Protein AF-A0A7R9HF66-F1 (afdb_monomer)

Mean predicted aligned error: 5.1 Å

Foldseek 3Di:
DDDDPDPDLADDPDDDPQFDDWDFFDPPVTFIWTAGQFWIWTDHRPDIDIDGDPVSNVFPFDDKDQPDPRRQWMWTATPVGDIDIDGDDD

Nearest PDB structures (foldseek):
  8ojh-assembly1_A  TM=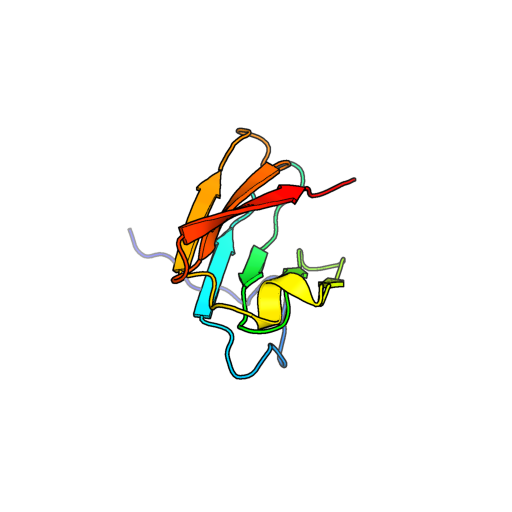9.882E-01  e=1.021E-09  Homo sapiens
  3ei2-assembly1_A  TM=9.831E-01  e=1.594E-09  Homo sapiens
  8qh5-assembly1_B  TM=9.821E-01  e=2.352E-09  Homo sapiens
  4a09-assembly1_A  TM=9.840E-01  e=2.487E-09  Homo sapiens
  3ei1-assembly1_A  TM=9.788E-01  e=2.487E-09  Homo sapiens

pLDDT: mean 90.35, std 9.43, range [50.88, 97.94]

Structure (mmCIF, N/CA/C/O backbone):
data_AF-A0A7R9HF66-F1
#
_entry.id   AF-A0A7R9HF66-F1
#
loop_
_atom_site.group_PDB
_atom_site.id
_atom_site.type_symbol
_atom_site.label_atom_id
_atom_site.label_alt_id
_atom_site.label_comp_id
_atom_site.label_asym_id
_atom_site.label_entity_id
_atom_site.label_seq_id
_atom_site.pdbx_PDB_ins_code
_atom_site.Cartn_x
_atom_site.Cartn_y
_atom_site.Cartn_z
_atom_site.occupancy
_atom_site.B_iso_or_equiv
_atom_site.auth_seq_id
_atom_site.auth_comp_id
_atom_site.auth_asym_id
_atom_site.auth_atom_id
_atom_site.pdbx_PDB_model_num
ATOM 1 N N . MET A 1 1 ? 10.996 10.092 -26.764 1.00 50.88 1 MET A N 1
ATOM 2 C CA . MET A 1 1 ? 10.206 10.963 -25.868 1.00 50.88 1 MET A CA 1
ATOM 3 C C . MET A 1 1 ? 11.055 11.261 -24.636 1.00 50.88 1 MET A C 1
ATOM 5 O O . MET A 1 1 ? 11.256 10.365 -23.831 1.00 50.88 1 MET A O 1
ATOM 9 N N . ARG A 1 2 ? 11.670 12.448 -24.535 1.00 52.62 2 ARG A N 1
ATOM 10 C CA . ARG A 1 2 ? 12.432 12.836 -23.334 1.00 52.62 2 ARG A CA 1
ATOM 11 C C . ARG A 1 2 ? 11.436 13.428 -22.339 1.00 52.62 2 ARG A C 1
ATOM 13 O O . ARG A 1 2 ? 10.924 14.511 -22.594 1.00 52.62 2 ARG A O 1
ATOM 20 N N . ARG A 1 3 ? 11.111 12.713 -21.257 1.00 59.94 3 ARG A N 1
ATOM 21 C CA . ARG A 1 3 ? 10.407 13.334 -20.128 1.00 59.94 3 ARG A CA 1
ATOM 22 C C . ARG A 1 3 ? 11.417 14.239 -19.429 1.00 59.94 3 ARG A C 1
ATOM 24 O O . ARG A 1 3 ? 12.457 13.763 -18.986 1.00 59.94 3 ARG A O 1
ATOM 31 N N . VAL A 1 4 ? 11.151 15.540 -19.419 1.00 70.12 4 VAL A N 1
ATOM 32 C CA . VAL A 1 4 ? 11.917 16.493 -18.615 1.00 70.12 4 VAL A CA 1
ATOM 33 C C . VAL A 1 4 ? 11.412 16.341 -17.185 1.00 70.12 4 VAL A C 1
ATOM 35 O O . VAL A 1 4 ? 10.233 16.568 -16.932 1.00 70.12 4 VAL A O 1
ATOM 38 N N . CYS A 1 5 ? 12.273 15.910 -16.266 1.00 67.62 5 CYS A N 1
ATOM 39 C CA . CYS A 1 5 ? 11.951 15.915 -14.843 1.00 67.62 5 CYS A CA 1
ATOM 40 C C . CYS A 1 5 ? 12.017 17.371 -14.359 1.00 67.62 5 CYS A C 1
ATOM 42 O O . CYS A 1 5 ? 13.102 17.903 -14.134 1.00 67.62 5 CYS A O 1
ATOM 44 N N . THR A 1 6 ? 10.867 18.042 -14.295 1.00 77.25 6 THR A N 1
ATOM 45 C CA . THR A 1 6 ? 10.725 19.373 -13.689 1.00 77.25 6 THR A CA 1
ATOM 46 C C . THR A 1 6 ? 10.734 19.267 -12.163 1.00 77.25 6 THR A C 1
ATOM 48 O O . THR A 1 6 ? 10.737 18.164 -11.615 1.00 77.25 6 THR A O 1
ATOM 51 N N . GLN A 1 7 ? 10.742 20.404 -11.459 1.00 77.38 7 GLN A N 1
ATOM 52 C CA . GLN A 1 7 ? 10.599 20.395 -10.001 1.00 77.38 7 GLN A CA 1
ATOM 53 C C . GLN A 1 7 ? 9.320 19.636 -9.585 1.00 77.38 7 GLN A C 1
ATOM 55 O O . GLN A 1 7 ? 8.301 19.757 -10.275 1.00 77.38 7 GLN A O 1
ATOM 60 N N . PRO A 1 8 ? 9.377 18.827 -8.510 1.00 75.44 8 PRO A N 1
ATOM 61 C CA . PRO A 1 8 ? 8.256 18.002 -8.081 1.00 75.44 8 PRO A CA 1
ATOM 62 C C . PRO A 1 8 ? 7.123 18.868 -7.518 1.00 75.44 8 PRO A C 1
ATOM 64 O O . PRO A 1 8 ? 7.368 19.884 -6.872 1.00 75.44 8 PRO A O 1
ATOM 67 N N . SER A 1 9 ? 5.879 18.452 -7.758 1.00 79.38 9 SER A N 1
ATOM 68 C CA . SER A 1 9 ? 4.666 19.152 -7.305 1.00 79.38 9 SER A CA 1
ATOM 69 C C . SER A 1 9 ? 4.481 19.139 -5.786 1.00 79.38 9 SER A C 1
ATOM 71 O O . SER A 1 9 ? 3.778 19.988 -5.252 1.00 79.38 9 SER A O 1
ATOM 73 N N . TRP A 1 10 ? 5.104 18.186 -5.095 1.00 85.38 10 TRP A N 1
ATOM 74 C CA . TRP A 1 10 ? 5.125 18.071 -3.640 1.00 85.38 10 TRP A CA 1
ATOM 75 C C . TRP A 1 10 ? 6.304 17.198 -3.203 1.00 85.38 10 TRP A C 1
ATOM 77 O O . TRP A 1 10 ? 6.954 16.549 -4.028 1.00 85.38 10 TRP A O 1
ATOM 87 N N . LYS A 1 11 ? 6.599 17.200 -1.902 1.00 84.81 11 LYS A N 1
ATOM 88 C CA . LYS A 1 11 ? 7.717 16.462 -1.313 1.00 84.81 11 LYS A CA 1
ATOM 89 C C . LYS A 1 11 ? 7.271 15.809 -0.010 1.00 84.81 11 LYS A C 1
ATOM 91 O O . LYS A 1 11 ? 6.807 16.509 0.880 1.00 84.81 11 LYS A O 1
ATOM 96 N N . GLN A 1 12 ? 7.488 14.501 0.102 1.00 83.50 12 GLN A N 1
ATOM 97 C CA . GLN A 1 12 ? 7.371 13.763 1.356 1.00 83.50 12 GLN A CA 1
ATOM 98 C C . GLN A 1 12 ? 8.751 13.222 1.725 1.00 83.50 12 GLN A C 1
ATOM 100 O O 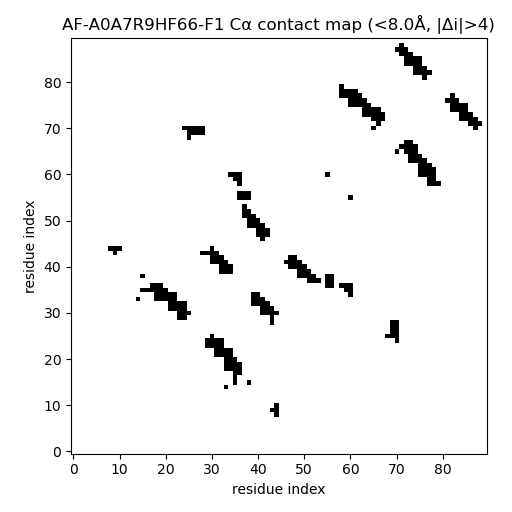. GLN A 1 12 ? 9.260 12.319 1.068 1.00 83.50 12 GLN A O 1
ATOM 105 N N . ASP A 1 13 ? 9.371 13.811 2.748 1.00 80.06 13 ASP A N 1
ATOM 106 C CA . ASP A 1 13 ? 10.725 13.441 3.182 1.00 80.06 13 ASP A CA 1
ATOM 107 C C . ASP A 1 13 ? 10.758 12.133 3.973 1.00 80.06 13 ASP A C 1
ATOM 109 O O . ASP A 1 13 ? 11.677 11.3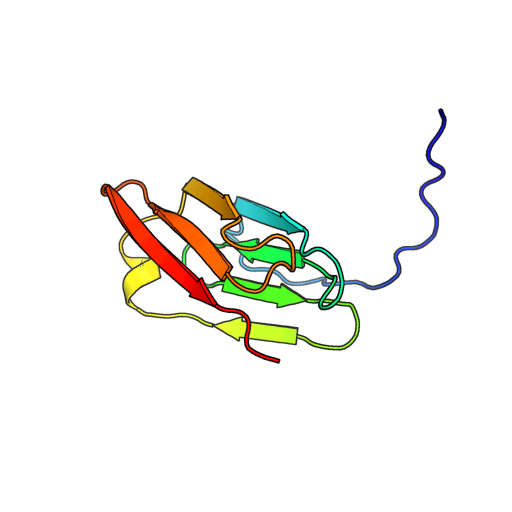33 3.818 1.00 80.06 13 ASP A O 1
ATOM 113 N N . ASN A 1 14 ? 9.748 11.916 4.815 1.00 84.00 14 ASN A N 1
ATOM 114 C CA . ASN A 1 14 ? 9.709 10.787 5.733 1.00 84.00 14 ASN A CA 1
ATOM 115 C C . ASN A 1 14 ? 8.560 9.861 5.353 1.00 84.00 14 ASN A C 1
ATOM 117 O O . ASN A 1 14 ? 7.389 10.206 5.511 1.00 84.00 14 ASN A O 1
ATOM 121 N N . VAL A 1 15 ? 8.908 8.682 4.862 1.00 89.00 15 VAL A N 1
ATOM 122 C CA . VAL A 1 15 ? 8.000 7.542 4.722 1.00 89.00 15 VAL A CA 1
ATOM 123 C C . VAL A 1 15 ? 8.441 6.450 5.690 1.00 89.00 15 VAL A C 1
ATOM 125 O O . VAL A 1 15 ? 9.525 6.532 6.271 1.00 89.00 15 VAL A O 1
ATOM 128 N N . GLU A 1 16 ? 7.594 5.446 5.894 1.00 88.69 16 GLU A N 1
ATOM 129 C CA . GLU A 1 16 ? 7.959 4.274 6.690 1.00 88.69 16 GLU A CA 1
ATOM 130 C C . GLU A 1 16 ? 9.267 3.650 6.172 1.00 88.69 16 GLU A C 1
ATOM 132 O O . GLU A 1 16 ? 9.485 3.567 4.963 1.00 88.69 16 GLU A O 1
ATOM 137 N N . THR A 1 17 ? 10.140 3.204 7.080 1.00 89.81 17 THR A N 1
ATOM 138 C CA . THR A 1 17 ? 11.433 2.593 6.724 1.00 89.81 17 THR A CA 1
ATOM 139 C C . THR A 1 17 ? 11.268 1.348 5.852 1.00 89.81 17 THR A C 1
ATOM 141 O O . THR A 1 17 ? 12.057 1.139 4.936 1.00 89.81 17 THR A O 1
ATOM 144 N N . GLU A 1 18 ? 10.205 0.578 6.087 1.00 91.25 18 GLU A N 1
ATOM 145 C CA . GLU A 1 18 ? 9.874 -0.653 5.361 1.00 91.25 18 GLU A CA 1
ATOM 146 C C . GLU A 1 18 ? 8.855 -0.410 4.227 1.00 91.25 18 GLU A C 1
ATOM 148 O O . GLU A 1 18 ? 8.172 -1.329 3.769 1.00 91.25 18 GLU A O 1
ATOM 153 N N . ALA A 1 19 ? 8.718 0.841 3.763 1.00 93.31 19 ALA A N 1
ATOM 154 C CA . ALA A 1 19 ? 7.908 1.166 2.593 1.00 93.31 19 ALA A CA 1
ATOM 155 C C . ALA A 1 19 ? 8.415 0.401 1.360 1.00 93.31 19 ALA A C 1
ATOM 157 O O . ALA A 1 19 ? 9.564 0.552 0.943 1.00 93.31 19 ALA A O 1
ATOM 158 N N . SER A 1 20 ? 7.543 -0.406 0.753 1.00 93.56 20 SER A N 1
ATOM 159 C CA . SER A 1 20 ? 7.924 -1.342 -0.315 1.00 93.56 20 SER A CA 1
ATOM 160 C C . SER A 1 20 ? 7.214 -1.083 -1.642 1.00 93.56 20 SER A C 1
ATOM 162 O O . SER A 1 20 ? 7.696 -1.504 -2.695 1.00 93.56 20 SER A O 1
ATOM 164 N N . MET A 1 21 ? 6.084 -0.373 -1.623 1.00 95.62 21 MET A N 1
ATOM 165 C CA . MET A 1 21 ? 5.245 -0.197 -2.803 1.00 95.62 21 MET A CA 1
ATOM 166 C C . MET A 1 21 ? 4.627 1.198 -2.855 1.00 95.62 21 MET A C 1
ATOM 168 O O . MET A 1 21 ? 4.154 1.722 -1.849 1.00 95.62 21 MET A O 1
ATOM 172 N N . VAL A 1 22 ? 4.598 1.774 -4.059 1.00 96.19 22 VAL A N 1
ATOM 173 C CA . VAL A 1 22 ? 3.912 3.036 -4.359 1.00 96.19 22 VAL A CA 1
ATOM 174 C C . VAL A 1 22 ? 2.846 2.775 -5.417 1.00 96.19 22 VAL A C 1
ATOM 176 O O . VAL A 1 22 ? 3.146 2.248 -6.490 1.00 96.19 22 VAL A O 1
ATOM 179 N N . ILE A 1 23 ? 1.606 3.151 -5.119 1.00 96.62 23 ILE A N 1
ATOM 180 C CA . ILE A 1 23 ? 0.439 2.972 -5.980 1.00 96.62 23 ILE A CA 1
ATOM 181 C C . ILE A 1 23 ? -0.045 4.360 -6.419 1.00 96.62 23 ILE A C 1
ATOM 183 O O . ILE A 1 23 ? -0.476 5.143 -5.571 1.00 96.62 23 ILE A O 1
ATOM 187 N N . PRO A 1 24 ? 0.015 4.703 -7.717 1.00 95.44 24 PRO A N 1
ATOM 188 C CA . PRO A 1 24 ? -0.554 5.953 -8.202 1.00 95.44 24 PRO A CA 1
ATOM 189 C C . PRO A 1 24 ? -2.085 5.890 -8.157 1.00 95.44 24 PRO A C 1
ATOM 191 O O . PRO A 1 24 ? -2.685 4.904 -8.597 1.00 95.44 24 PRO A O 1
ATOM 194 N N . VAL A 1 25 ? -2.717 6.951 -7.661 1.00 95.69 25 VAL A N 1
ATOM 195 C CA . VAL A 1 25 ? -4.180 7.066 -7.626 1.00 95.69 25 VAL A CA 1
ATOM 196 C C . VAL A 1 25 ? -4.637 7.906 -8.824 1.00 95.69 25 VAL A C 1
ATOM 198 O O . VAL A 1 25 ? -4.085 8.986 -9.049 1.00 95.69 25 VAL A O 1
ATOM 201 N N . PRO A 1 26 ? -5.584 7.419 -9.646 1.00 94.75 26 PRO A N 1
ATOM 202 C CA . PRO A 1 26 ? -6.099 8.171 -10.785 1.00 94.75 26 PRO A CA 1
ATOM 203 C C . PRO A 1 26 ? -6.972 9.357 -10.345 1.00 94.75 26 PRO A C 1
ATOM 205 O O . PRO A 1 26 ? -7.312 9.527 -9.172 1.00 94.75 26 PRO A O 1
ATOM 208 N N . GLU A 1 27 ? -7.363 10.183 -11.314 1.00 89.69 27 GLU A N 1
ATOM 209 C CA . GLU 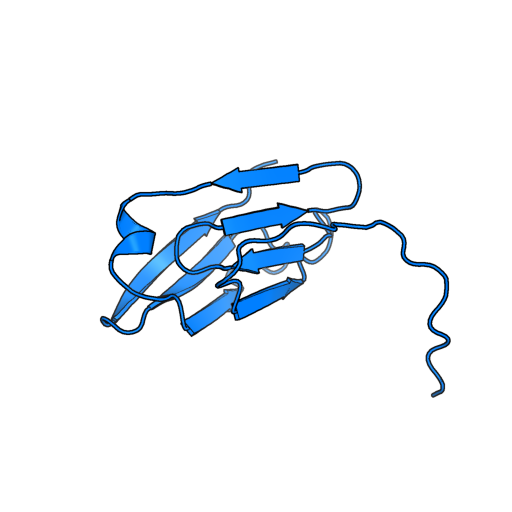A 1 27 ? -8.413 11.182 -11.109 1.00 89.69 27 GLU A CA 1
ATOM 210 C C . GLU A 1 27 ? -9.718 10.505 -10.634 1.00 89.69 27 GLU A C 1
ATOM 212 O O . GLU A 1 27 ? -10.042 9.405 -11.096 1.00 89.69 27 GLU A O 1
ATOM 217 N N . PRO A 1 28 ? -10.495 11.144 -9.737 1.00 91.50 28 PRO A N 1
ATOM 218 C CA . PRO A 1 28 ? -10.384 12.541 -9.297 1.00 91.50 28 PRO A CA 1
ATOM 219 C C . PRO A 1 28 ? -9.521 12.770 -8.044 1.00 91.50 28 PRO A C 1
ATOM 221 O O . PRO A 1 28 ? -9.248 13.922 -7.722 1.00 91.50 28 PRO A O 1
ATOM 224 N N . LEU A 1 29 ? -9.128 11.711 -7.330 1.00 90.62 29 LEU A N 1
ATOM 225 C CA . LEU A 1 29 ? -8.387 11.823 -6.065 1.00 90.62 29 LEU A CA 1
ATOM 226 C C . LEU A 1 29 ? -6.931 12.244 -6.300 1.00 90.62 29 LEU A C 1
ATOM 228 O O . LEU A 1 29 ? -6.426 13.113 -5.595 1.00 90.62 29 LEU A O 1
ATOM 232 N N . CYS A 1 30 ? -6.297 11.696 -7.346 1.00 9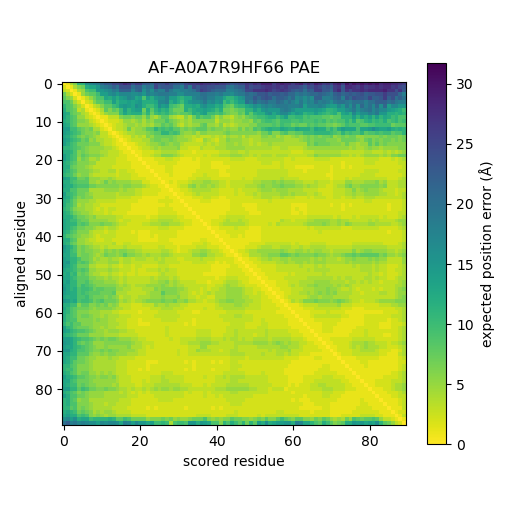2.62 30 CYS A N 1
ATOM 233 C CA . CYS A 1 30 ? -4.881 11.910 -7.652 1.00 92.62 30 CYS A CA 1
ATOM 234 C C . CYS A 1 30 ? -3.956 11.499 -6.487 1.00 92.62 30 CYS A C 1
ATOM 236 O O . CYS A 1 30 ? -4.373 10.901 -5.501 1.00 92.62 30 CYS A O 1
ATOM 238 N N . GLY A 1 31 ? -2.657 11.773 -6.615 1.00 93.50 31 GLY A N 1
ATOM 239 C CA . GLY A 1 31 ? -1.685 11.462 -5.569 1.00 93.50 31 GLY A CA 1
ATOM 240 C C . GLY A 1 31 ? -1.156 10.032 -5.615 1.00 93.50 31 GLY A C 1
ATOM 241 O O . GLY A 1 31 ? -1.145 9.370 -6.659 1.00 93.50 31 GLY A O 1
ATOM 242 N N . ALA A 1 32 ? -0.638 9.581 -4.478 1.00 95.50 32 ALA A N 1
ATOM 243 C CA . ALA A 1 32 ? -0.011 8.280 -4.339 1.00 95.50 32 ALA A CA 1
ATOM 244 C C . ALA A 1 32 ? -0.322 7.651 -2.983 1.00 95.50 32 ALA A C 1
ATOM 246 O O . ALA A 1 32 ? -0.323 8.325 -1.952 1.00 95.50 32 ALA A O 1
ATOM 247 N N . ILE A 1 33 ? -0.525 6.338 -3.000 1.00 96.31 33 ILE A N 1
ATOM 248 C CA . ILE A 1 33 ? -0.581 5.501 -1.808 1.00 96.31 33 ILE A CA 1
ATOM 249 C C . ILE A 1 33 ? 0.782 4.834 -1.646 1.00 96.31 33 ILE A C 1
ATOM 251 O O . ILE A 1 33 ? 1.338 4.299 -2.603 1.00 96.31 33 ILE A O 1
ATOM 255 N N . ILE A 1 34 ? 1.320 4.851 -0.441 1.00 96.44 34 ILE A N 1
ATOM 256 C CA . ILE A 1 34 ? 2.565 4.208 -0.053 1.00 96.44 34 ILE A CA 1
ATOM 257 C C . ILE A 1 34 ? 2.201 3.086 0.915 1.00 96.44 34 ILE A C 1
ATOM 259 O O . ILE A 1 34 ? 1.576 3.326 1.948 1.00 96.44 34 ILE A O 1
ATOM 263 N N . ILE A 1 35 ? 2.566 1.858 0.555 1.00 96.06 35 ILE A N 1
ATOM 264 C CA . ILE A 1 35 ? 2.366 0.670 1.384 1.00 96.06 35 ILE A CA 1
ATOM 265 C C . ILE A 1 35 ? 3.688 0.351 2.074 1.00 96.06 35 ILE A C 1
ATOM 267 O O . ILE A 1 35 ? 4.700 0.094 1.408 1.00 96.06 35 ILE A O 1
ATOM 271 N N . GLY A 1 36 ? 3.672 0.368 3.400 1.00 94.31 36 GLY A N 1
ATOM 272 C CA . GLY A 1 36 ? 4.734 -0.182 4.225 1.00 94.31 36 GLY A CA 1
ATOM 273 C C . GLY A 1 36 ? 4.337 -1.490 4.889 1.00 94.31 36 GLY A C 1
ATOM 274 O O . GLY A 1 36 ? 3.335 -2.118 4.537 1.00 94.31 36 GLY A O 1
ATOM 275 N N . GLN A 1 37 ? 5.171 -1.933 5.821 1.00 92.00 37 GLN A N 1
ATOM 276 C CA . GLN A 1 37 ? 4.962 -3.172 6.553 1.00 92.00 37 GLN A CA 1
ATOM 277 C C . GLN A 1 37 ? 3.908 -2.993 7.647 1.00 92.00 37 GLN A C 1
ATOM 279 O O . GLN A 1 37 ? 3.138 -3.913 7.917 1.00 92.00 37 GLN A O 1
ATOM 284 N N . GLU A 1 38 ? 3.866 -1.824 8.284 1.00 92.19 38 GLU A N 1
ATOM 285 C CA . GLU A 1 38 ? 2.917 -1.540 9.358 1.00 92.19 38 GLU A CA 1
ATOM 286 C C . GLU A 1 38 ? 1.935 -0.408 9.087 1.00 92.19 38 GLU A C 1
ATOM 288 O O . GLU A 1 38 ? 0.962 -0.266 9.837 1.00 92.19 38 GLU A O 1
ATOM 293 N N . SER A 1 39 ? 2.165 0.388 8.047 1.00 94.25 39 SER A N 1
ATOM 294 C CA . SER A 1 39 ? 1.305 1.513 7.719 1.00 94.25 39 SER A CA 1
ATOM 295 C C . SER A 1 39 ? 0.979 1.600 6.232 1.00 94.25 39 SER A C 1
ATOM 297 O O . SER A 1 39 ? 1.710 1.137 5.357 1.00 94.25 39 SER A O 1
ATOM 299 N N . ILE A 1 40 ? -0.169 2.207 5.955 1.00 95.62 40 ILE A N 1
ATOM 300 C CA . ILE A 1 40 ? -0.595 2.610 4.621 1.00 95.62 40 ILE A CA 1
ATOM 301 C C . ILE A 1 40 ? -0.767 4.120 4.658 1.00 95.62 40 ILE A C 1
ATOM 303 O O . ILE A 1 40 ? -1.422 4.659 5.552 1.00 95.62 40 ILE A O 1
ATOM 307 N N . LEU A 1 41 ? -0.179 4.799 3.685 1.00 95.44 41 LEU A N 1
ATOM 308 C CA . LEU A 1 41 ? -0.113 6.249 3.635 1.00 95.44 41 LEU A CA 1
ATOM 309 C C . LEU A 1 41 ? -0.635 6.748 2.298 1.00 95.44 41 LEU A C 1
ATOM 311 O O . LEU A 1 41 ? -0.309 6.183 1.269 1.00 95.44 41 LEU A O 1
ATOM 315 N N . TYR A 1 42 ? -1.421 7.814 2.300 1.00 95.31 42 TYR A N 1
ATOM 316 C CA . TYR A 1 42 ? -1.887 8.513 1.111 1.00 95.31 42 TYR A CA 1
ATOM 317 C C . TYR A 1 42 ? -1.385 9.957 1.136 1.00 95.31 42 TYR A C 1
ATOM 319 O O . TYR A 1 42 ? -1.461 10.624 2.173 1.00 95.31 42 TYR A O 1
ATOM 327 N N . HIS A 1 43 ? -0.878 10.430 -0.003 1.00 93.69 43 HIS A N 1
ATOM 328 C CA . HIS A 1 43 ? -0.414 11.802 -0.183 1.00 93.69 43 HIS A CA 1
ATOM 329 C C . HIS A 1 43 ? -0.723 12.309 -1.600 1.00 93.69 43 HIS A C 1
ATOM 331 O O . HIS A 1 43 ? -0.278 11.712 -2.583 1.00 93.69 43 HIS A O 1
ATOM 337 N N . ASP A 1 44 ? -1.411 13.448 -1.724 1.00 91.31 44 ASP A N 1
ATOM 338 C CA . ASP A 1 44 ? -1.729 14.077 -3.025 1.00 91.31 44 ASP A CA 1
ATOM 339 C C . ASP A 1 44 ? -1.012 15.406 -3.301 1.00 91.31 44 ASP A C 1
ATOM 341 O O . ASP A 1 44 ? -0.996 15.892 -4.431 1.00 91.31 44 ASP A O 1
ATOM 345 N N . GLY A 1 45 ? -0.359 15.966 -2.286 1.00 89.75 45 GLY A N 1
ATOM 346 C CA . GLY A 1 45 ? 0.301 17.268 -2.345 1.00 89.75 45 GLY A CA 1
ATOM 347 C C . GLY A 1 45 ? -0.191 18.215 -1.260 1.00 89.75 45 GLY A C 1
ATOM 348 O O . GLY A 1 45 ? 0.600 18.992 -0.735 1.00 89.75 45 GLY A O 1
ATOM 349 N N . ASN A 1 46 ? -1.467 18.094 -0.897 1.00 88.69 46 ASN A N 1
ATOM 350 C CA . ASN A 1 46 ? -2.135 18.911 0.112 1.00 88.69 46 ASN A CA 1
ATOM 351 C C . ASN A 1 46 ? -2.622 18.068 1.293 1.00 88.69 46 ASN A C 1
ATOM 353 O O . ASN A 1 46 ? -2.521 18.492 2.443 1.00 88.69 46 ASN A O 1
ATOM 357 N N . VAL A 1 47 ? -3.164 16.887 1.003 1.00 89.69 47 VAL A N 1
ATOM 358 C CA . VAL A 1 47 ? -3.714 15.952 1.977 1.00 89.69 47 VAL A CA 1
ATOM 359 C C . VAL A 1 47 ? -2.687 14.870 2.274 1.00 89.69 47 VAL A C 1
ATOM 361 O O . VAL A 1 47 ? -2.062 14.312 1.372 1.00 89.69 47 VAL A O 1
ATOM 364 N N . TYR A 1 48 ? -2.551 14.573 3.564 1.00 91.62 48 TYR A N 1
ATOM 365 C CA . TYR A 1 48 ? -1.716 13.509 4.097 1.00 91.62 48 TYR A CA 1
ATOM 366 C C . TYR A 1 48 ? -2.534 12.674 5.077 1.00 91.62 48 TYR A C 1
ATOM 368 O O . TYR A 1 48 ? -3.022 13.196 6.083 1.00 91.62 48 TYR A O 1
ATOM 376 N N . VAL A 1 49 ? -2.668 11.378 4.803 1.00 93.50 49 VAL A N 1
ATOM 377 C CA . VAL A 1 49 ? -3.378 10.435 5.675 1.00 93.50 49 VAL A CA 1
ATOM 378 C C . VAL A 1 49 ? -2.517 9.197 5.859 1.00 93.50 49 VAL A C 1
ATOM 380 O O . VAL A 1 49 ? -2.070 8.610 4.882 1.00 93.50 49 VAL A O 1
ATOM 383 N N . ALA A 1 50 ? -2.305 8.779 7.103 1.00 93.25 50 ALA A N 1
ATOM 384 C CA . ALA A 1 50 ? -1.604 7.543 7.426 1.00 93.25 50 ALA A CA 1
ATOM 385 C C . ALA A 1 50 ? -2.459 6.698 8.368 1.00 93.25 50 ALA A C 1
ATOM 387 O O . ALA A 1 50 ? -2.986 7.200 9.363 1.00 93.25 50 ALA A O 1
ATOM 388 N N . VAL A 1 51 ? -2.586 5.411 8.059 1.00 94.12 51 VAL A N 1
ATOM 389 C CA . VAL A 1 51 ? -3.321 4.437 8.867 1.00 94.12 51 VAL A CA 1
ATOM 390 C C . VAL A 1 51 ? -2.417 3.255 9.196 1.00 94.12 51 VAL A C 1
ATOM 392 O O . VAL A 1 51 ? -1.651 2.802 8.352 1.00 94.12 51 VAL A O 1
ATOM 395 N N . ALA A 1 52 ? -2.526 2.733 10.419 1.00 93.88 52 ALA A N 1
ATOM 396 C CA . ALA A 1 52 ? -1.766 1.564 10.871 1.00 93.88 52 ALA A CA 1
ATOM 397 C C . ALA A 1 52 ? -2.675 0.506 11.533 1.00 93.88 52 ALA A C 1
ATOM 399 O O . ALA A 1 52 ? -2.618 0.310 12.752 1.00 93.88 52 ALA A O 1
ATOM 400 N N . PRO A 1 53 ? -3.566 -0.162 10.771 1.00 90.94 53 PRO A N 1
ATOM 401 C CA . PRO A 1 53 ? -4.381 -1.248 11.304 1.00 90.94 53 PRO A CA 1
ATOM 402 C C . PRO A 1 53 ? -3.514 -2.385 11.881 1.00 90.94 53 PRO A C 1
ATOM 404 O O . PRO A 1 53 ? -2.556 -2.809 11.241 1.00 90.94 53 PRO A O 1
ATOM 407 N N . PRO A 1 54 ? -3.854 -2.980 13.038 1.00 90.31 54 PRO A N 1
ATOM 408 C CA . PRO A 1 54 ? -3.070 -4.086 13.597 1.00 90.31 54 PRO A CA 1
ATOM 409 C C . PRO A 1 54 ? -2.965 -5.307 12.673 1.00 90.31 54 PRO A C 1
ATOM 411 O O . PRO A 1 54 ? -2.001 -6.061 12.762 1.00 90.31 54 PRO A O 1
ATOM 414 N N . VAL A 1 55 ? -3.947 -5.503 11.785 1.00 90.00 55 VAL A N 1
ATOM 415 C CA . VAL A 1 55 ? -4.004 -6.656 10.877 1.00 90.00 55 VAL A CA 1
ATOM 416 C C . VAL A 1 55 ? -2.908 -6.626 9.809 1.00 90.00 55 VAL A C 1
ATOM 418 O O . VAL A 1 55 ? -2.355 -7.672 9.490 1.00 90.00 55 VAL A O 1
ATOM 421 N N . ILE A 1 56 ? -2.517 -5.443 9.319 1.00 89.69 56 ILE A N 1
ATOM 422 C CA . ILE A 1 56 ? -1.479 -5.341 8.280 1.00 89.69 56 ILE A CA 1
ATOM 423 C C . ILE A 1 56 ? -0.076 -5.618 8.834 1.00 89.69 56 ILE A C 1
ATOM 425 O O . ILE A 1 56 ? 0.798 -6.048 8.098 1.00 89.69 56 ILE A O 1
ATOM 429 N N . LYS A 1 57 ? 0.120 -5.494 10.156 1.00 90.38 57 LYS A N 1
ATOM 430 C CA . LYS A 1 57 ? 1.389 -5.831 10.824 1.00 90.38 57 LYS A CA 1
ATOM 431 C C . LYS A 1 57 ? 1.706 -7.327 10.817 1.00 90.38 57 LYS A C 1
ATOM 433 O O . LYS A 1 57 ? 2.838 -7.710 11.099 1.00 90.38 57 LYS A O 1
ATOM 438 N N . GLN A 1 58 ? 0.708 -8.179 10.585 1.00 90.81 58 GLN A N 1
ATOM 439 C CA . GLN A 1 58 ? 0.849 -9.630 10.726 1.00 90.81 58 GLN A CA 1
ATOM 440 C C . GLN A 1 58 ? 1.564 -10.275 9.535 1.00 90.81 58 GLN A C 1
ATOM 442 O O . GLN A 1 58 ? 2.195 -11.317 9.700 1.00 90.81 58 GLN A O 1
ATOM 447 N N . SER A 1 59 ? 1.461 -9.677 8.347 1.00 93.44 59 SER A N 1
ATOM 448 C CA . SER A 1 59 ? 2.065 -10.186 7.119 1.00 93.44 59 SER A CA 1
ATOM 449 C C . SER A 1 59 ? 2.230 -9.059 6.104 1.00 93.44 59 SER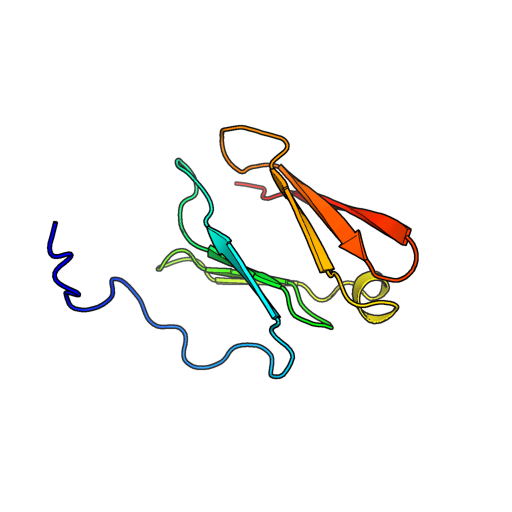 A C 1
ATOM 451 O O . SER A 1 59 ? 1.364 -8.199 5.966 1.00 93.44 59 SER A O 1
ATOM 453 N N . THR A 1 60 ? 3.347 -9.068 5.382 1.00 94.25 60 THR A N 1
ATOM 454 C CA . THR A 1 60 ? 3.682 -8.026 4.410 1.00 94.25 60 THR A CA 1
ATOM 455 C C . THR A 1 60 ? 2.756 -8.086 3.198 1.00 94.25 60 THR A C 1
ATOM 457 O O . THR A 1 60 ? 2.629 -9.135 2.560 1.00 94.25 60 THR A O 1
ATOM 460 N N . ILE A 1 61 ? 2.161 -6.945 2.843 1.00 96.44 61 ILE A N 1
ATOM 461 C CA . ILE A 1 61 ? 1.417 -6.766 1.591 1.00 96.44 61 ILE A CA 1
ATOM 462 C C . ILE A 1 61 ? 2.407 -6.785 0.423 1.00 96.44 61 ILE A C 1
ATOM 464 O O . ILE A 1 61 ? 3.376 -6.031 0.411 1.00 96.44 61 ILE A O 1
ATOM 468 N N . VAL A 1 62 ? 2.156 -7.634 -0.571 1.00 96.75 62 VAL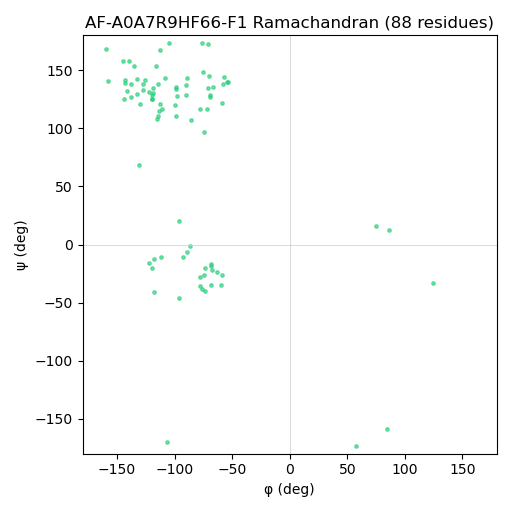 A N 1
ATOM 469 C CA . VAL A 1 62 ? 3.078 -7.861 -1.701 1.00 96.75 62 VAL A CA 1
ATOM 470 C C . VAL A 1 62 ? 2.462 -7.593 -3.062 1.00 96.75 62 VAL A C 1
ATOM 472 O O . VAL A 1 62 ? 3.185 -7.444 -4.046 1.00 96.75 62 VAL A O 1
ATOM 475 N N . CYS A 1 63 ? 1.138 -7.505 -3.149 1.00 96.50 63 CYS A N 1
ATOM 476 C CA . CYS A 1 63 ? 0.457 -7.210 -4.400 1.00 96.50 63 CYS A CA 1
ATOM 477 C C . CYS A 1 63 ? -0.784 -6.347 -4.182 1.00 96.50 63 CYS A C 1
ATOM 479 O O . CYS A 1 63 ? -1.367 -6.311 -3.096 1.00 96.50 63 CYS A O 1
ATOM 481 N N . TYR A 1 64 ? -1.187 -5.659 -5.248 1.00 97.75 64 TYR A N 1
ATOM 482 C CA . TYR A 1 64 ? -2.411 -4.877 -5.282 1.00 97.75 64 TYR A CA 1
ATOM 483 C C . TYR A 1 64 ? -3.124 -5.028 -6.623 1.00 97.75 64 TYR A C 1
ATOM 485 O O . TYR A 1 64 ? -2.504 -5.348 -7.640 1.00 97.75 64 TYR A O 1
ATOM 493 N N . ALA A 1 65 ? -4.423 -4.748 -6.624 1.00 97.38 65 ALA A N 1
ATOM 494 C CA . ALA A 1 65 ? -5.206 -4.591 -7.839 1.00 97.38 65 ALA A CA 1
ATOM 495 C C . ALA A 1 65 ? -6.221 -3.447 -7.675 1.00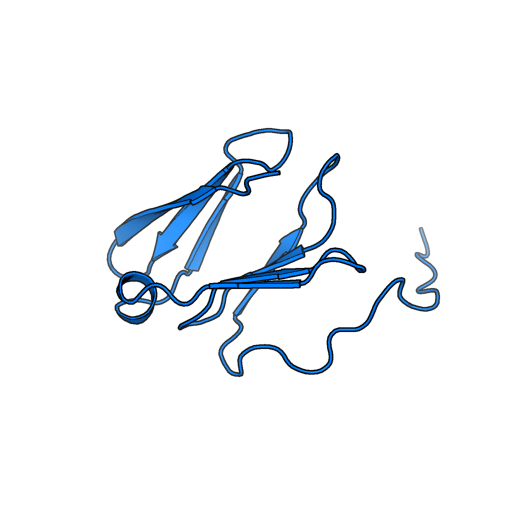 97.38 65 ALA A C 1
ATOM 497 O O . ALA A 1 65 ? -6.924 -3.406 -6.662 1.00 97.38 65 ALA A O 1
ATOM 498 N N . PRO A 1 66 ? -6.330 -2.519 -8.644 1.00 96.44 66 PRO A N 1
ATOM 499 C CA . PRO A 1 66 ? -7.412 -1.541 -8.652 1.00 96.44 66 PRO A CA 1
ATOM 500 C C . PRO A 1 66 ? -8.753 -2.247 -8.887 1.00 96.44 66 PRO A C 1
ATOM 502 O O . PRO A 1 66 ? -8.857 -3.115 -9.754 1.00 96.44 66 PRO A O 1
ATOM 505 N N . VAL A 1 67 ? -9.774 -1.872 -8.115 1.00 96.94 67 VAL A N 1
ATOM 506 C CA . VAL A 1 67 ? -11.145 -2.389 -8.272 1.00 96.94 67 VAL A CA 1
ATOM 507 C C . VAL A 1 67 ? -11.982 -1.427 -9.105 1.00 96.94 67 VAL A C 1
ATOM 509 O O . VAL A 1 67 ? -12.658 -1.849 -10.040 1.00 96.94 67 VAL A O 1
ATOM 512 N N . ASP A 1 68 ? -11.902 -0.133 -8.791 1.00 95.38 68 ASP A N 1
ATOM 513 C CA . ASP A 1 68 ? -12.629 0.912 -9.5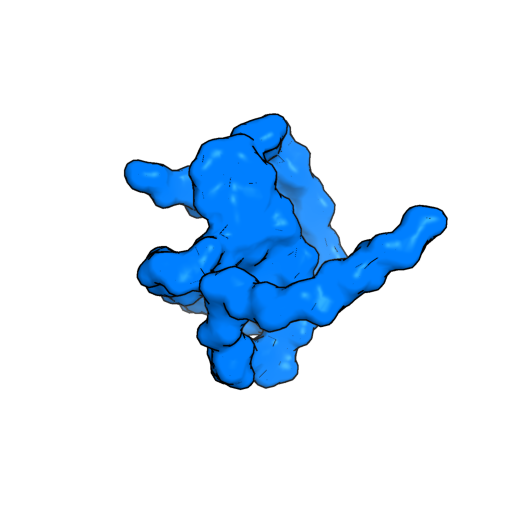05 1.00 95.38 68 ASP A CA 1
ATOM 514 C C . ASP A 1 68 ? -11.698 1.761 -10.365 1.00 95.38 68 ASP A C 1
ATOM 516 O O . ASP A 1 68 ? -10.590 2.114 -9.961 1.00 95.38 68 ASP A O 1
ATOM 520 N N . ALA A 1 69 ? -12.193 2.171 -11.534 1.00 92.12 69 ALA A N 1
ATOM 521 C CA . ALA A 1 69 ? -11.456 3.034 -12.455 1.00 92.12 69 ALA A CA 1
ATOM 522 C C . ALA A 1 69 ? -11.144 4.428 -11.874 1.00 92.12 69 ALA A C 1
ATOM 524 O O . ALA A 1 69 ? -10.198 5.071 -12.319 1.00 92.12 69 ALA A O 1
ATOM 525 N N . ASN A 1 70 ? -11.922 4.882 -10.887 1.00 92.19 70 ASN A N 1
ATOM 526 C CA . ASN A 1 70 ? -11.748 6.173 -10.215 1.00 92.19 70 ASN A CA 1
ATOM 527 C C . ASN A 1 70 ? -10.756 6.124 -9.035 1.00 92.19 70 ASN A C 1
ATOM 529 O O . ASN A 1 70 ? -10.549 7.139 -8.379 1.00 92.19 70 ASN A O 1
ATOM 533 N N . GLY A 1 71 ? -10.183 4.953 -8.726 1.00 93.62 71 GLY A N 1
ATOM 534 C CA . GLY A 1 71 ? -9.234 4.806 -7.624 1.00 93.62 71 GLY A CA 1
ATOM 535 C C . GLY A 1 71 ? -9.850 4.822 -6.224 1.00 93.62 71 GLY A C 1
ATOM 536 O O . GLY A 1 71 ? -9.118 4.993 -5.261 1.00 93.62 71 GLY A O 1
ATOM 537 N N . SER A 1 72 ? -11.165 4.639 -6.064 1.00 94.31 72 SER A N 1
ATOM 538 C CA . SER A 1 72 ? -11.783 4.612 -4.727 1.00 94.31 72 SER A CA 1
ATOM 539 C C . SER A 1 72 ? -11.518 3.318 -3.956 1.00 94.31 72 SER A C 1
ATOM 541 O O . SER A 1 72 ? -11.556 3.322 -2.727 1.00 94.31 72 SER A O 1
ATOM 543 N N . ARG A 1 73 ? -11.280 2.193 -4.645 1.00 96.69 73 ARG A N 1
ATOM 544 C CA . ARG A 1 73 ? -11.096 0.880 -4.010 1.00 96.69 73 ARG A CA 1
ATOM 545 C C . ARG A 1 73 ? -9.953 0.087 -4.630 1.00 96.69 73 ARG A C 1
ATOM 547 O O . ARG A 1 73 ? -9.837 -0.007 -5.855 1.00 96.69 73 ARG A O 1
ATOM 554 N N . TYR A 1 74 ? -9.177 -0.560 -3.767 1.00 97.69 74 TYR A N 1
ATOM 555 C CA . TYR A 1 74 ? -8.071 -1.444 -4.129 1.00 97.69 74 TYR A CA 1
ATOM 556 C C . TYR A 1 74 ? -8.147 -2.749 -3.342 1.00 97.69 74 TYR A C 1
ATOM 558 O O . TYR A 1 74 ? -8.480 -2.755 -2.158 1.00 97.69 74 TYR A O 1
ATOM 566 N N . LEU A 1 75 ? -7.803 -3.856 -3.990 1.00 97.94 75 LEU A N 1
ATOM 567 C CA . LEU A 1 75 ? -7.517 -5.116 -3.315 1.00 97.94 75 LEU A CA 1
ATOM 568 C C . LEU A 1 75 ? -6.033 -5.179 -2.980 1.00 97.94 75 LEU A C 1
ATOM 570 O O . LEU A 1 75 ? -5.211 -4.840 -3.828 1.00 97.94 75 LEU A O 1
ATOM 574 N N . LEU A 1 76 ? -5.707 -5.640 -1.777 1.00 97.25 76 LEU A N 1
ATOM 575 C CA . LEU A 1 76 ? -4.339 -5.853 -1.308 1.00 97.25 76 LEU A CA 1
ATOM 576 C C . LEU A 1 76 ? -4.176 -7.313 -0.891 1.00 97.25 76 LEU A C 1
ATOM 578 O O . LEU A 1 76 ? -5.009 -7.832 -0.150 1.00 97.25 76 LEU A O 1
ATOM 582 N N . GLY A 1 77 ? -3.115 -7.959 -1.365 1.00 96.88 77 GLY A N 1
ATOM 583 C CA . GLY A 1 77 ? -2.765 -9.330 -0.995 1.00 96.88 77 GLY A CA 1
ATOM 584 C C . GLY A 1 77 ? -1.457 -9.377 -0.216 1.00 96.88 77 GLY A C 1
ATOM 585 O O . GLY A 1 77 ? -0.498 -8.687 -0.574 1.00 96.88 77 GLY A O 1
ATOM 586 N N . ASP A 1 78 ? -1.416 -10.190 0.837 1.00 96.06 78 ASP A N 1
ATOM 587 C CA . ASP A 1 78 ? -0.220 -10.404 1.656 1.00 96.06 78 ASP A CA 1
ATOM 588 C C . ASP A 1 78 ? 0.459 -11.764 1.397 1.00 96.06 78 ASP A C 1
ATOM 590 O O . ASP A 1 78 ? -0.049 -12.620 0.669 1.00 96.06 78 ASP A O 1
ATOM 594 N N . MET A 1 79 ? 1.628 -11.974 2.010 1.00 94.81 79 MET A N 1
ATOM 595 C CA . MET A 1 79 ? 2.383 -13.236 1.920 1.00 94.81 79 MET A CA 1
ATOM 596 C C . MET A 1 79 ? 1.719 -14.427 2.625 1.00 94.81 79 MET A C 1
ATOM 598 O O . MET A 1 79 ? 2.105 -15.569 2.380 1.00 94.81 79 MET A O 1
ATOM 602 N N . ALA A 1 80 ? 0.749 -14.182 3.508 1.00 95.88 80 ALA A N 1
ATOM 603 C CA . ALA A 1 80 ? 0.016 -15.226 4.220 1.00 95.88 80 ALA A CA 1
ATOM 604 C C . ALA A 1 80 ? -1.231 -15.687 3.440 1.00 95.88 80 ALA A C 1
ATOM 606 O O . ALA A 1 80 ? -1.873 -16.663 3.827 1.00 95.88 80 ALA A O 1
ATOM 607 N N . GLY A 1 81 ? -1.552 -15.019 2.327 1.00 95.12 81 GLY A N 1
ATOM 608 C CA . GLY A 1 81 ? -2.720 -15.293 1.499 1.00 95.12 81 GLY A CA 1
ATOM 609 C C . GLY A 1 81 ? -3.986 -14.568 1.958 1.00 95.12 81 GLY A C 1
ATOM 610 O O . GLY A 1 81 ? -5.071 -14.899 1.476 1.00 95.12 81 GLY A O 1
ATOM 611 N N . HIS A 1 82 ? -3.887 -13.591 2.865 1.00 96.00 82 HIS A N 1
ATOM 612 C CA . HIS A 1 82 ? -5.022 -12.740 3.202 1.00 96.00 82 HIS A CA 1
ATOM 613 C C . HIS A 1 82 ? -5.283 -11.719 2.097 1.00 96.00 82 HIS A C 1
ATOM 615 O O . HIS A 1 82 ? -4.371 -11.234 1.422 1.00 96.00 82 HIS A O 1
ATOM 621 N N . LEU A 1 83 ? -6.563 -11.379 1.950 1.00 96.38 83 LEU A N 1
ATOM 622 C CA . LEU A 1 83 ? -7.046 -10.394 0.998 1.00 96.38 83 LEU A CA 1
ATOM 623 C C . LEU A 1 83 ? -7.749 -9.268 1.752 1.00 96.38 83 LEU A C 1
ATOM 625 O O . LEU A 1 83 ? -8.697 -9.507 2.501 1.00 96.38 83 LEU A O 1
ATOM 629 N N . PHE A 1 84 ? -7.304 -8.040 1.515 1.00 96.19 84 PHE A N 1
ATOM 630 C CA . PHE A 1 84 ? -7.857 -6.832 2.112 1.00 96.19 84 PHE A CA 1
ATOM 631 C C . PHE A 1 84 ? -8.459 -5.933 1.039 1.00 96.19 84 PHE A C 1
ATOM 633 O O . PHE A 1 84 ? -8.028 -5.945 -0.114 1.00 96.19 84 PHE A O 1
ATOM 640 N N . MET A 1 85 ? -9.433 -5.119 1.436 1.00 96.44 85 MET A N 1
ATOM 641 C CA . MET A 1 85 ? -9.962 -4.040 0.612 1.00 96.44 85 MET A CA 1
ATOM 642 C C . MET A 1 85 ? -9.560 -2.707 1.237 1.00 96.44 85 MET A C 1
ATOM 644 O O . MET A 1 85 ? -9.965 -2.400 2.356 1.00 96.44 85 MET A O 1
ATOM 648 N N . LEU A 1 86 ? -8.760 -1.931 0.514 1.00 96.19 86 LEU A N 1
ATOM 649 C CA . LEU A 1 86 ? -8.446 -0.548 0.844 1.00 96.19 86 LEU A CA 1
ATOM 650 C C . LEU A 1 86 ? -9.475 0.355 0.166 1.00 96.19 86 LEU A C 1
ATOM 652 O O . LEU A 1 86 ? -9.699 0.241 -1.039 1.00 96.19 86 LEU A O 1
ATOM 656 N N . ILE A 1 87 ? -10.087 1.242 0.944 1.00 95.81 87 ILE A N 1
ATOM 657 C CA . ILE A 1 87 ? -11.111 2.180 0.484 1.00 95.81 87 ILE A CA 1
ATOM 658 C C . ILE A 1 87 ? -10.597 3.592 0.751 1.00 95.81 87 ILE A C 1
ATOM 660 O O . ILE A 1 87 ? -10.185 3.891 1.871 1.00 95.81 87 ILE A O 1
ATOM 664 N N . LEU A 1 88 ? -10.621 4.441 -0.273 1.00 93.06 88 LEU A N 1
ATOM 665 C CA . LEU A 1 88 ? -10.411 5.877 -0.134 1.00 93.06 88 LEU A CA 1
ATOM 666 C C . LEU A 1 88 ? -11.773 6.559 -0.121 1.00 93.06 88 LEU A C 1
ATOM 668 O O . LEU A 1 88 ? -12.477 6.578 -1.134 1.00 93.06 88 LEU A O 1
ATOM 672 N N . GLU A 1 89 ? -12.141 7.081 1.043 1.00 84.81 89 GLU A N 1
ATOM 673 C CA . GLU A 1 89 ? -13.317 7.931 1.202 1.00 84.81 89 GLU A CA 1
ATOM 674 C C . GLU A 1 89 ? -12.935 9.393 0.967 1.00 84.81 89 GLU A C 1
ATOM 676 O O . GLU A 1 89 ? -11.823 9.818 1.289 1.00 84.81 89 GLU A O 1
ATOM 681 N N . GLN A 1 90 ? -13.861 10.126 0.352 1.00 63.28 90 GLN A N 1
ATOM 682 C CA . GLN A 1 90 ? -13.707 11.518 -0.056 1.00 63.28 90 GLN A CA 1
ATOM 683 C C . GLN A 1 90 ? -14.397 12.451 0.939 1.00 63.28 90 GLN A C 1
ATOM 685 O O . GLN A 1 90 ? -15.491 12.077 1.422 1.00 63.28 90 GLN A O 1
#

Secondary structure (DSSP, 8-state):
-----PPPS-------TT--EEEEPPTTT-SEEEE-SS-EEEE-SS-EEEE--TTGGGS-EEEEEE-STTSSEEEEEETTS-EEEEE---

Organism: Timema poppense (NCBI:txid170557)

InterPro domains:
  IPR015943 WD40/YVTN repeat-like-containing domain superfamily [G3DSA:2.130.10.10] (7-89)
  IPR018846 RSE1/DDB1/CPSF1, first beta-propeller [PF10433] (11-89)
  IPR050358 RSE1/DDB1/CPSF1 [PTHR10644] (9-89)

Sequence (90 aa):
MRRVCTQPSWKQDNVETEASMVIPVPEPLCGAIIIGQESILYHDGNVYVAVAPPVIKQSTIVCYAPVDANGSRYLLGDMAGHLFMLILEQ

Solvent-accessible surface area (backbone atoms only — not comparable to full-atom values): 5556 Å² total; per-residue (Å²): 136,84,82,79,87,66,87,72,91,57,85,81,91,81,71,64,91,60,52,76,48,78,46,79,34,41,61,86,72,40,37,35,36,39,38,30,44,50,39,42,34,40,42,56,67,87,55,77,50,75,49,62,58,76,73,46,57,77,41,49,69,77,49,73,46,79,73,38,89,51,47,42,33,31,40,38,32,30,79,81,71,52,79,45,76,50,72,59,84,132

Radius of gyration: 13.84 Å; Cα contacts (8 Å, |Δi|>4): 155; chains: 1; bounding box: 26×36×40 Å